Protein AF-A0A7S2TT63-F1 (afdb_monomer)

Sequence (105 aa):
VLACVSHQRLVVWYYPHVVYVDKDLLPKTQTSVDAAHFGKQSEIIDFQGSSCTIQRADGSLLSAPVSAFPLTLVQYATKNKWPQCTRLCRFANQTVLWACLAAIA

Nearest PDB structures (foldseek):
  5n4a-assembly1_A  TM=9.514E-01  e=3.602E-09  Chlamydomonas reinhardtii
  3mkq-assembly1_E  TM=4.151E-01  e=7.010E-01  Saccharomyces cerevisiae YJM789
  3mkq-assembly1_C  TM=4.211E-01  e=8.960E-01  Saccharomyces cerevisiae YJM789
  3hav-assembly2_B  TM=4.990E-01  e=1.990E+00  Enterococcus faecium
  9cez-assembly1_P  TM=2.678E-01  e=4.996E+00  Escherichia coli K-12

Foldseek 3Di:
DDWDQDPQKIKDALCPCLVVVPVVLRVLQIDIDRGPPQDPDKDFPDDDQQWTWIAHPVRDIDIDGHDNLLVVLVVCLVVVVVVVLVVSCVVVVGSNSVSSSVSSD

Solvent-accessible surface area (backbone atoms only — not comparable to full-atom values): 5987 Å² total; per-residue (Å²): 110,48,76,48,77,54,97,43,25,42,37,37,28,61,60,67,66,28,62,79,76,39,65,83,50,40,77,42,33,44,50,75,45,86,29,83,82,42,58,72,72,50,44,80,77,46,78,56,90,40,34,36,34,32,34,28,68,88,68,50,79,42,77,43,84,43,81,46,65,55,58,56,36,53,57,27,51,79,66,70,33,56,74,58,35,55,49,51,31,63,71,6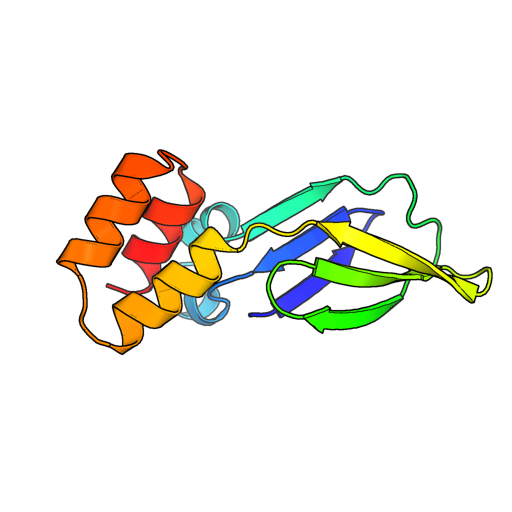9,66,43,69,42,45,48,39,44,50,64,66,73,107

Structure (mmCIF, N/CA/C/O backbone):
data_AF-A0A7S2TT63-F1
#
_entry.id   AF-A0A7S2TT63-F1
#
loop_
_atom_site.group_PDB
_atom_site.id
_atom_site.type_symbol
_atom_site.label_atom_id
_atom_site.label_alt_id
_atom_site.label_comp_id
_atom_site.label_asym_id
_atom_site.label_entity_id
_atom_site.label_seq_id
_atom_site.pdbx_PDB_ins_code
_atom_site.Cartn_x
_atom_site.Cartn_y
_atom_site.Cartn_z
_atom_site.occupancy
_atom_site.B_iso_or_equiv
_atom_site.auth_seq_id
_atom_site.auth_comp_id
_atom_site.auth_asym_id
_atom_site.auth_atom_id
_atom_site.pdbx_PDB_model_num
ATOM 1 N N . VAL A 1 1 ? -6.795 -5.964 -1.834 1.00 81.88 1 VAL A N 1
ATOM 2 C CA . VAL A 1 1 ? -5.794 -4.984 -2.314 1.00 81.88 1 VAL A CA 1
ATOM 3 C C . VAL A 1 1 ? -5.829 -4.978 -3.822 1.00 81.88 1 VAL A C 1
ATOM 5 O O . VAL A 1 1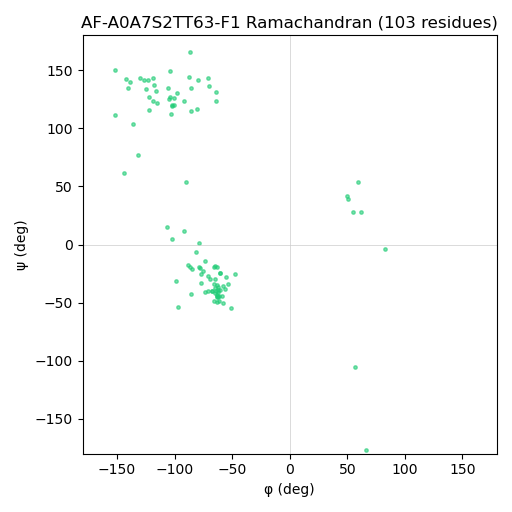 ? -6.016 -6.041 -4.398 1.00 81.88 1 VAL A O 1
ATOM 8 N N . LEU A 1 2 ? -5.703 -3.807 -4.433 1.00 86.50 2 LEU A N 1
ATOM 9 C CA . LEU A 1 2 ? -5.511 -3.654 -5.872 1.00 86.50 2 LEU A CA 1
ATOM 10 C C . LEU A 1 2 ? -4.171 -2.966 -6.108 1.00 86.50 2 LEU A C 1
ATOM 12 O O . LEU A 1 2 ? -3.796 -2.081 -5.342 1.00 86.50 2 LEU A O 1
ATOM 16 N N . ALA A 1 3 ? -3.465 -3.360 -7.157 1.00 87.25 3 ALA A N 1
ATOM 17 C CA . ALA A 1 3 ? -2.237 -2.717 -7.592 1.00 87.25 3 ALA A CA 1
ATOM 18 C C . ALA A 1 3 ? -2.336 -2.423 -9.089 1.00 87.25 3 ALA A C 1
ATOM 20 O O . ALA A 1 3 ? -2.926 -3.196 -9.840 1.00 87.25 3 ALA A O 1
ATOM 21 N N . CYS A 1 4 ? -1.787 -1.293 -9.513 1.00 87.62 4 CYS A N 1
ATOM 22 C CA . CYS A 1 4 ? -1.735 -0.887 -10.910 1.00 87.62 4 CYS A CA 1
ATOM 23 C C . CYS A 1 4 ? -0.399 -0.209 -11.185 1.00 87.62 4 CYS A C 1
ATOM 25 O O . CYS A 1 4 ? 0.098 0.553 -10.356 1.00 87.62 4 CYS A O 1
ATOM 27 N N . VAL A 1 5 ? 0.162 -0.456 -12.365 1.00 87.00 5 VAL A N 1
ATOM 28 C CA . VAL A 1 5 ? 1.292 0.314 -12.877 1.00 87.00 5 VAL A CA 1
ATOM 29 C C . VAL A 1 5 ? 0.755 1.331 -13.878 1.00 87.00 5 VAL A C 1
ATOM 31 O O . VAL A 1 5 ? 0.136 0.974 -14.875 1.00 87.00 5 VAL A O 1
ATOM 34 N N . SER A 1 6 ? 0.980 2.616 -13.613 1.00 82.81 6 SER A N 1
ATOM 35 C CA . SER A 1 6 ? 0.573 3.710 -14.497 1.00 82.81 6 SER A CA 1
ATOM 36 C C . SER A 1 6 ? 1.656 4.779 -14.532 1.00 82.81 6 SER A C 1
ATOM 38 O O . SER A 1 6 ? 2.181 5.153 -13.489 1.00 82.81 6 SER A O 1
ATOM 40 N N . HIS A 1 7 ? 2.008 5.269 -15.724 1.00 78.25 7 HIS A N 1
ATOM 41 C CA . HIS A 1 7 ? 3.014 6.328 -15.909 1.00 78.25 7 HIS A CA 1
ATOM 42 C C . HIS A 1 7 ? 4.339 6.073 -15.157 1.00 78.25 7 HIS A C 1
ATOM 44 O O . HIS A 1 7 ? 4.894 6.987 -14.558 1.00 78.25 7 HIS A O 1
ATOM 50 N N . GLN A 1 8 ? 4.842 4.829 -15.175 1.00 80.31 8 GLN A N 1
ATOM 51 C CA . GLN A 1 8 ? 6.060 4.417 -14.448 1.00 80.31 8 GLN A CA 1
ATOM 52 C C . GLN A 1 8 ? 5.957 4.565 -12.917 1.00 80.31 8 GLN A C 1
ATOM 54 O O . GLN A 1 8 ? 6.951 4.759 -12.219 1.00 80.31 8 GLN A O 1
ATOM 59 N N . ARG A 1 9 ? 4.742 4.467 -12.375 1.00 85.38 9 ARG A N 1
ATOM 60 C CA . ARG A 1 9 ? 4.472 4.430 -10.937 1.00 85.38 9 ARG A CA 1
ATOM 61 C C . ARG A 1 9 ? 3.665 3.191 -10.603 1.00 85.38 9 ARG A C 1
ATOM 63 O O . ARG A 1 9 ? 2.676 2.904 -11.275 1.00 85.38 9 ARG A O 1
ATOM 70 N N . LEU A 1 10 ? 4.067 2.487 -9.551 1.00 87.31 10 LEU A N 1
ATOM 71 C CA . LEU A 1 10 ? 3.239 1.451 -8.943 1.00 87.31 10 LEU A CA 1
ATOM 72 C C . LEU A 1 10 ? 2.310 2.125 -7.939 1.00 87.31 10 LEU A C 1
ATOM 74 O O . LEU A 1 10 ? 2.773 2.676 -6.943 1.00 87.31 10 LEU A O 1
ATOM 78 N N . VAL A 1 11 ? 1.010 2.076 -8.197 1.00 89.12 11 VAL A N 1
ATOM 79 C CA . VAL A 1 11 ? -0.024 2.539 -7.274 1.00 89.12 11 VAL A CA 1
ATOM 80 C C . VAL A 1 11 ? -0.679 1.327 -6.633 1.00 89.12 11 VAL A C 1
ATOM 82 O O . VAL A 1 11 ? -1.136 0.420 -7.325 1.00 89.12 11 VAL A O 1
ATOM 85 N N . VAL A 1 12 ? -0.721 1.312 -5.304 1.00 89.12 12 VAL A N 1
ATOM 86 C CA . VAL A 1 12 ? -1.336 0.241 -4.516 1.00 89.12 12 VAL A CA 1
ATOM 87 C C . VAL A 1 12 ? -2.472 0.822 -3.686 1.00 89.12 12 VAL A C 1
ATOM 89 O O . VAL A 1 12 ? -2.263 1.732 -2.883 1.00 89.12 12 VAL A O 1
ATOM 92 N N . TRP A 1 13 ? -3.669 0.266 -3.866 1.00 89.00 13 TRP A N 1
ATOM 93 C CA . TRP A 1 13 ? -4.858 0.547 -3.068 1.00 89.00 13 TRP A CA 1
ATOM 94 C C . TRP A 1 13 ? -5.098 -0.591 -2.087 1.00 89.00 13 TRP A C 1
ATOM 96 O O . TRP A 1 13 ? -5.466 -1.714 -2.455 1.00 89.00 13 TRP A O 1
ATOM 106 N N . TYR A 1 14 ? -4.930 -0.290 -0.806 1.00 83.44 14 TYR A N 1
ATOM 107 C CA . TYR A 1 14 ? -5.105 -1.284 0.245 1.00 83.44 14 TYR A CA 1
ATOM 108 C C . TYR A 1 14 ? -6.581 -1.569 0.535 1.00 83.44 14 TYR A C 1
ATOM 110 O O . TYR A 1 14 ? -6.938 -2.718 0.798 1.00 83.44 14 TYR A O 1
ATOM 118 N N . TYR A 1 15 ? -7.443 -0.557 0.394 1.00 84.81 15 TYR A N 1
ATOM 119 C CA . TYR A 1 15 ? -8.883 -0.667 0.615 1.00 84.81 15 TYR A CA 1
ATOM 120 C C . TYR A 1 1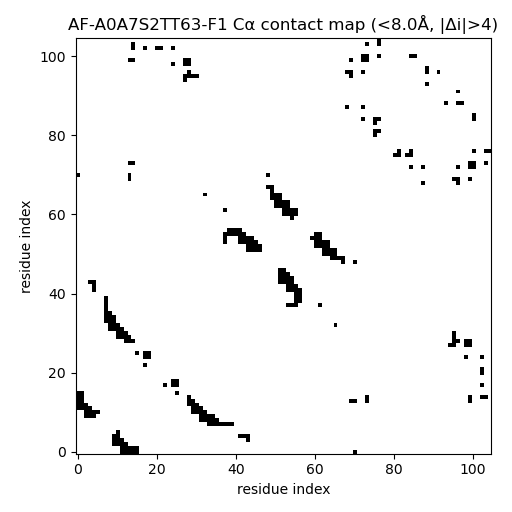5 ? -9.682 -0.053 -0.551 1.00 84.81 15 TYR A C 1
ATOM 122 O O . TYR A 1 15 ? -10.200 1.054 -0.440 1.00 84.81 15 TYR A O 1
ATOM 130 N N . PRO A 1 16 ? -9.791 -0.750 -1.697 1.00 83.44 16 PRO A N 1
ATOM 131 C CA . PRO A 1 16 ? -10.433 -0.204 -2.897 1.00 83.44 16 PRO A CA 1
ATOM 132 C C . PRO A 1 16 ? -11.939 0.044 -2.729 1.00 83.44 16 PRO A C 1
ATOM 134 O O . PRO A 1 16 ? -12.512 0.847 -3.457 1.00 83.44 16 PRO A O 1
ATOM 137 N N . HIS A 1 17 ? -12.579 -0.589 -1.739 1.00 83.75 17 HIS A N 1
ATOM 138 C CA . HIS A 1 17 ? -13.989 -0.352 -1.425 1.00 83.75 17 HIS A CA 1
ATOM 139 C C . HIS A 1 17 ? -14.262 1.093 -0.969 1.00 83.75 17 HIS A C 1
ATOM 141 O O . HIS A 1 17 ? -15.393 1.562 -1.069 1.00 83.75 17 HIS A O 1
ATOM 147 N N . VAL A 1 18 ? -13.228 1.829 -0.537 1.00 85.69 18 VAL A N 1
ATOM 148 C CA . VAL A 1 18 ? -13.347 3.243 -0.156 1.00 85.69 18 VAL A CA 1
ATOM 149 C C . VAL A 1 18 ? -13.953 4.102 -1.268 1.00 85.69 18 VAL A C 1
ATOM 151 O O . VAL A 1 18 ? -14.659 5.048 -0.958 1.00 85.69 18 VAL A O 1
ATOM 154 N N . VAL A 1 19 ? -13.785 3.737 -2.548 1.00 85.56 19 VAL A N 1
ATOM 155 C CA . VAL A 1 19 ? -14.391 4.450 -3.693 1.00 85.56 19 VAL A CA 1
ATOM 156 C C . VAL A 1 19 ? -15.911 4.596 -3.546 1.00 85.56 19 VAL A C 1
ATOM 158 O O . VAL A 1 19 ? -16.476 5.597 -3.987 1.00 85.56 19 VAL A O 1
ATOM 161 N N . TYR A 1 20 ? -16.569 3.600 -2.945 1.00 84.94 20 TYR A N 1
ATOM 162 C CA . TYR A 1 20 ? -18.019 3.580 -2.747 1.00 84.94 20 TYR A CA 1
ATOM 163 C C . TYR A 1 20 ? -18.467 4.292 -1.469 1.00 84.94 20 TYR A C 1
ATOM 165 O O . TYR A 1 20 ? -19.639 4.635 -1.355 1.00 84.94 20 TYR A O 1
ATOM 173 N N . VAL A 1 21 ? -17.553 4.493 -0.517 1.00 83.94 21 VAL A N 1
ATOM 174 C CA . VAL A 1 21 ? -17.839 5.106 0.786 1.00 83.94 21 VAL A CA 1
ATOM 175 C C . VAL A 1 21 ? -17.498 6.594 0.754 1.00 83.94 21 VAL A C 1
ATOM 177 O O . VAL A 1 21 ? -18.348 7.427 1.045 1.00 83.94 21 VAL A O 1
ATOM 180 N N . ASP A 1 22 ? -16.264 6.922 0.367 1.00 83.50 22 ASP A N 1
ATOM 181 C CA . ASP A 1 22 ? -15.723 8.276 0.359 1.00 83.50 22 ASP A CA 1
ATOM 182 C C . ASP A 1 22 ? -14.632 8.430 -0.721 1.00 83.50 22 ASP A C 1
ATOM 184 O O . ASP A 1 22 ? -13.525 7.885 -0.636 1.00 83.50 22 ASP A O 1
ATOM 188 N N . LYS A 1 23 ? -14.942 9.221 -1.754 1.00 84.31 23 LYS A N 1
ATOM 189 C CA . LYS A 1 23 ? -14.026 9.498 -2.870 1.00 84.31 23 LYS A CA 1
ATOM 190 C C . LYS A 1 23 ? -12.857 10.399 -2.470 1.00 84.31 23 LYS A C 1
ATOM 192 O O . LYS A 1 23 ? -11.787 10.277 -3.064 1.00 84.31 23 LYS A O 1
ATOM 197 N N . ASP A 1 24 ? -13.022 11.246 -1.459 1.00 85.88 24 ASP A N 1
ATOM 198 C CA . ASP A 1 24 ? -11.979 12.159 -0.982 1.00 85.88 24 ASP A CA 1
ATOM 199 C C . ASP A 1 24 ? -10.946 11.428 -0.111 1.00 85.88 24 ASP A C 1
ATOM 201 O O . ASP A 1 24 ? -9.800 11.872 0.047 1.00 85.88 24 ASP A O 1
ATOM 205 N N . LEU A 1 25 ? -11.325 10.262 0.418 1.00 84.56 25 LEU A N 1
ATOM 206 C CA . LEU A 1 25 ? -10.449 9.381 1.183 1.00 84.56 25 LEU A CA 1
ATOM 207 C C . LEU A 1 25 ? -9.616 8.442 0.289 1.00 84.56 25 LEU A C 1
ATOM 209 O O . LEU A 1 25 ? -8.537 7.999 0.692 1.00 84.56 25 LEU A O 1
ATOM 213 N N . LEU A 1 26 ? -10.047 8.196 -0.954 1.00 85.25 26 LEU A N 1
ATOM 214 C CA . LEU A 1 26 ? -9.312 7.398 -1.944 1.00 85.25 26 LEU A CA 1
ATOM 215 C C . LEU A 1 26 ? -7.844 7.839 -2.137 1.00 85.25 26 LEU A C 1
ATOM 217 O O . LEU A 1 26 ? -6.953 7.005 -1.955 1.00 85.25 26 LEU A O 1
ATOM 221 N N . PRO A 1 27 ? -7.528 9.114 -2.450 1.00 85.19 27 PRO A N 1
ATOM 222 C CA . PRO A 1 27 ? -6.140 9.530 -2.662 1.00 85.19 27 PRO A CA 1
ATOM 223 C C . PRO A 1 27 ? -5.284 9.422 -1.393 1.00 85.19 27 PRO A C 1
ATOM 225 O O . PRO A 1 27 ? -4.060 9.378 -1.483 1.00 85.19 27 PRO A O 1
ATOM 228 N N . LYS A 1 28 ? -5.908 9.357 -0.211 1.00 86.56 28 LYS A N 1
ATOM 229 C CA . LYS A 1 28 ? -5.218 9.226 1.079 1.00 86.56 28 LYS A CA 1
ATOM 230 C C . LYS A 1 28 ? -4.956 7.770 1.470 1.00 86.56 28 LYS A C 1
ATOM 232 O O . LYS A 1 28 ? -4.112 7.525 2.323 1.00 86.56 28 LYS A O 1
ATOM 237 N N . THR A 1 29 ? -5.654 6.812 0.860 1.00 86.12 29 THR A N 1
ATOM 238 C CA . THR A 1 29 ? -5.561 5.365 1.152 1.00 86.12 29 THR A CA 1
ATOM 239 C C . THR A 1 29 ? -4.733 4.587 0.127 1.00 86.12 29 THR A C 1
ATOM 241 O O . THR A 1 29 ? -4.618 3.359 0.212 1.00 86.12 29 THR A O 1
ATOM 244 N N . GLN A 1 30 ? -4.130 5.292 -0.831 1.00 87.38 30 GLN A N 1
ATOM 245 C CA . GLN A 1 30 ? -3.219 4.724 -1.815 1.00 87.38 30 GLN A CA 1
ATOM 246 C C . GLN A 1 30 ? -1.764 5.064 -1.493 1.00 87.38 30 GLN A C 1
ATOM 248 O O . GLN A 1 30 ? -1.455 6.136 -0.973 1.00 87.38 30 GLN A O 1
ATOM 253 N N . THR A 1 31 ? -0.855 4.171 -1.867 1.00 86.31 31 THR A N 1
ATOM 254 C CA . THR A 1 31 ? 0.581 4.467 -1.910 1.00 86.31 31 THR A CA 1
ATOM 255 C C . THR A 1 31 ? 1.071 4.383 -3.337 1.00 86.31 31 THR A C 1
ATOM 257 O O . THR A 1 31 ? 0.809 3.394 -4.021 1.00 86.31 31 THR A O 1
ATOM 260 N N . SER A 1 32 ? 1.815 5.398 -3.762 1.00 85.75 32 SER A N 1
ATOM 261 C CA . SER A 1 32 ? 2.553 5.383 -5.018 1.00 85.75 32 SER A CA 1
ATOM 262 C C . SER A 1 32 ? 4.035 5.178 -4.741 1.00 85.75 32 SER A C 1
ATOM 264 O O . SER A 1 32 ? 4.635 5.952 -3.995 1.00 85.75 32 SER A O 1
ATOM 266 N N . VAL A 1 33 ? 4.620 4.164 -5.364 1.00 85.19 33 VAL A N 1
ATOM 267 C CA . VAL A 1 33 ? 6.069 3.980 -5.421 1.00 85.19 33 VAL A CA 1
ATOM 268 C C . VAL A 1 33 ? 6.521 4.430 -6.800 1.00 85.19 33 VAL A C 1
ATOM 270 O O . VAL A 1 33 ? 6.055 3.908 -7.820 1.00 85.19 33 VAL A O 1
ATOM 273 N N . ASP A 1 34 ? 7.393 5.436 -6.825 1.00 80.25 34 ASP A N 1
ATOM 274 C CA . ASP A 1 34 ? 8.036 5.860 -8.059 1.00 80.25 34 ASP A CA 1
ATOM 275 C C . AS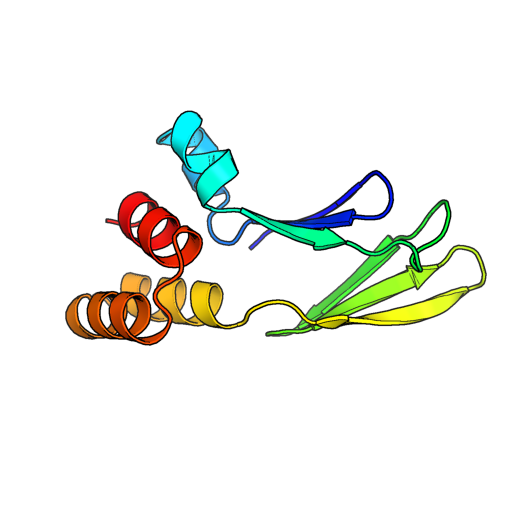P A 1 34 ? 8.904 4.729 -8.579 1.00 80.25 34 ASP A C 1
ATOM 277 O O . ASP A 1 34 ? 9.700 4.125 -7.858 1.00 80.25 34 ASP A O 1
ATOM 281 N N . ALA A 1 35 ? 8.741 4.451 -9.860 1.00 71.94 35 ALA A N 1
ATOM 282 C CA . ALA A 1 35 ? 9.422 3.353 -10.484 1.00 71.94 35 ALA A CA 1
ATOM 283 C C . ALA A 1 35 ? 9.809 3.712 -11.905 1.00 71.94 35 ALA A C 1
ATOM 285 O O . ALA A 1 35 ? 9.450 3.058 -12.887 1.00 71.94 35 ALA A O 1
ATOM 286 N N . ALA A 1 36 ? 10.644 4.747 -11.968 1.00 69.56 36 ALA A N 1
ATOM 287 C CA . ALA A 1 36 ? 11.338 5.192 -13.168 1.00 69.56 36 ALA A CA 1
ATOM 288 C C . ALA A 1 36 ? 12.015 4.030 -13.921 1.00 69.56 36 ALA A C 1
ATOM 290 O O . ALA A 1 36 ? 12.201 4.074 -15.133 1.00 69.56 36 ALA A O 1
ATOM 291 N N . HIS A 1 37 ? 12.353 2.954 -13.209 1.00 69.88 37 HIS A N 1
ATOM 292 C CA . HIS A 1 37 ? 12.972 1.768 -13.772 1.00 69.88 37 HIS A CA 1
ATOM 293 C C . HIS A 1 37 ? 12.000 0.781 -14.431 1.00 69.88 37 HIS A C 1
ATOM 295 O O . HIS A 1 37 ? 12.496 -0.172 -15.012 1.00 69.88 37 HIS A O 1
ATOM 301 N N . PHE A 1 38 ? 10.673 0.926 -14.378 1.00 73.88 38 PHE A N 1
ATOM 302 C CA . PHE A 1 38 ? 9.760 -0.066 -14.980 1.00 73.88 38 PHE A CA 1
ATOM 303 C C . PHE A 1 38 ? 9.702 -0.022 -16.510 1.00 73.88 38 PHE A C 1
ATOM 305 O O . PHE A 1 38 ? 9.235 -0.974 -17.129 1.00 73.88 38 PHE A O 1
ATOM 312 N N . GLY A 1 39 ? 10.213 1.039 -17.136 1.00 69.81 39 GLY A N 1
ATOM 313 C CA . GLY A 1 39 ? 10.187 1.175 -18.590 1.00 69.81 39 GLY A CA 1
ATOM 314 C C . GLY A 1 39 ? 8.768 1.325 -19.156 1.00 69.81 39 GLY A C 1
ATOM 315 O O . GLY A 1 39 ? 7.778 1.429 -18.429 1.00 69.81 39 GLY A O 1
ATOM 316 N N . LYS A 1 40 ? 8.672 1.391 -20.487 1.00 70.31 40 LYS A N 1
ATOM 317 C CA . L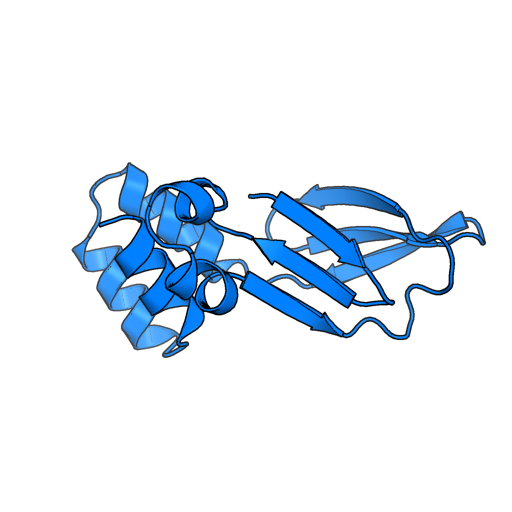YS A 1 40 ? 7.389 1.414 -21.205 1.00 70.31 40 LYS A CA 1
ATOM 318 C C . LYS A 1 40 ? 6.844 -0.021 -21.284 1.00 70.31 40 LYS A C 1
ATOM 320 O O . LYS A 1 40 ? 7.633 -0.933 -21.485 1.00 70.31 40 LYS A O 1
ATOM 325 N N . GLN A 1 41 ? 5.525 -0.194 -21.141 1.00 77.06 41 GLN A N 1
ATOM 326 C CA . GLN A 1 41 ? 4.829 -1.496 -21.206 1.00 77.06 41 GLN A CA 1
ATOM 327 C C . GLN A 1 41 ? 5.303 -2.513 -20.152 1.00 77.06 41 GLN A C 1
ATOM 329 O O . GLN A 1 41 ? 5.710 -3.623 -20.476 1.00 77.06 41 GLN A O 1
ATOM 334 N N . SER A 1 42 ? 5.282 -2.113 -18.881 1.00 84.31 42 SER A N 1
ATOM 335 C CA . SER A 1 42 ? 5.468 -3.038 -17.761 1.00 84.31 42 SER A CA 1
ATOM 336 C C . SER A 1 42 ? 4.142 -3.665 -17.338 1.00 84.31 42 SER A C 1
ATOM 338 O O . SER A 1 42 ? 3.110 -2.993 -17.329 1.00 84.31 42 SER A O 1
ATOM 340 N N . GLU A 1 43 ? 4.188 -4.931 -16.936 1.00 86.69 43 GLU A N 1
ATOM 341 C CA . GLU A 1 43 ? 3.033 -5.692 -16.460 1.00 86.69 43 GLU A CA 1
ATOM 342 C C . GLU A 1 43 ? 3.293 -6.240 -15.056 1.00 86.69 43 GLU A C 1
ATOM 344 O O . GLU A 1 43 ? 4.405 -6.645 -14.721 1.00 86.69 43 GLU A O 1
ATOM 349 N N . ILE A 1 44 ? 2.265 -6.240 -14.207 1.00 88.69 44 ILE A N 1
ATOM 350 C CA . ILE A 1 44 ? 2.344 -6.873 -12.887 1.00 88.69 44 ILE A CA 1
ATOM 351 C C . ILE A 1 44 ? 2.131 -8.371 -13.091 1.00 88.69 44 ILE A C 1
ATOM 353 O O . ILE A 1 44 ? 1.047 -8.776 -13.503 1.00 88.69 44 ILE A O 1
ATOM 357 N N . ILE A 1 45 ? 3.140 -9.182 -12.775 1.00 90.38 45 ILE A N 1
ATOM 358 C CA . ILE A 1 45 ? 3.007 -10.645 -12.815 1.00 90.38 45 ILE A CA 1
ATOM 359 C C . ILE A 1 45 ? 2.441 -11.153 -11.497 1.00 90.38 45 ILE A C 1
ATOM 361 O O . ILE A 1 45 ? 1.604 -12.050 -11.482 1.00 90.38 45 ILE A O 1
ATOM 365 N N . ASP A 1 46 ? 2.931 -10.604 -10.385 1.00 86.94 46 ASP A N 1
ATOM 366 C CA . ASP A 1 46 ? 2.633 -11.152 -9.072 1.00 86.94 46 ASP A CA 1
ATOM 367 C C . ASP A 1 46 ? 2.668 -10.086 -7.976 1.00 86.94 46 ASP A C 1
ATOM 369 O O . ASP A 1 46 ? 3.420 -9.112 -8.038 1.00 86.94 46 ASP A O 1
ATOM 373 N N . PHE A 1 47 ? 1.857 -10.292 -6.946 1.00 87.19 47 PHE A N 1
ATOM 374 C CA . PHE A 1 47 ? 1.801 -9.446 -5.764 1.00 87.19 47 PHE A CA 1
ATOM 375 C C . PHE A 1 47 ? 1.737 -10.333 -4.523 1.00 87.19 47 PHE A C 1
ATOM 377 O O . PHE A 1 47 ? 0.684 -10.871 -4.175 1.00 87.19 47 PHE A O 1
ATOM 384 N N . GLN A 1 48 ? 2.864 -10.452 -3.821 1.00 84.31 48 GLN A N 1
ATOM 385 C CA . GLN A 1 48 ? 2.976 -11.273 -2.621 1.00 84.31 48 GLN A CA 1
ATOM 386 C C . GLN A 1 48 ? 3.427 -10.436 -1.432 1.00 84.31 48 GLN A C 1
ATOM 388 O O . GLN A 1 48 ? 4.545 -9.920 -1.386 1.00 84.31 48 GLN A O 1
ATOM 393 N N . GLY A 1 49 ? 2.541 -10.332 -0.440 1.00 81.56 49 GLY A N 1
ATOM 394 C CA . GLY A 1 49 ? 2.817 -9.668 0.830 1.00 81.56 49 GLY A CA 1
ATOM 395 C C . GLY A 1 49 ? 3.266 -8.219 0.646 1.00 81.56 49 GLY A C 1
ATOM 396 O O . GLY A 1 49 ? 2.453 -7.340 0.376 1.00 81.56 49 GLY A O 1
ATOM 397 N N . SER A 1 50 ? 4.562 -7.981 0.834 1.00 84.81 50 SER A N 1
ATOM 398 C CA . SER A 1 50 ? 5.206 -6.664 0.788 1.00 84.81 50 SER A CA 1
ATOM 399 C C . SER A 1 50 ? 6.041 -6.432 -0.472 1.00 84.81 50 SER A C 1
ATOM 401 O O . SER A 1 50 ? 6.887 -5.540 -0.493 1.00 84.81 50 SER A O 1
ATOM 403 N N . SER A 1 51 ? 5.864 -7.250 -1.507 1.00 86.94 51 SER A N 1
ATOM 404 C CA . SER A 1 51 ? 6.597 -7.128 -2.766 1.00 86.94 51 SER A CA 1
ATOM 405 C C . SER A 1 51 ? 5.688 -7.355 -3.965 1.00 86.94 51 SER A C 1
ATOM 407 O O . SER A 1 51 ? 4.838 -8.245 -3.963 1.00 86.94 51 SER A O 1
ATOM 409 N N . CYS A 1 52 ? 5.893 -6.544 -4.996 1.00 88.50 52 CYS A N 1
ATOM 410 C CA . CYS A 1 52 ? 5.204 -6.639 -6.273 1.00 88.50 52 CYS A CA 1
ATOM 411 C C . CYS A 1 52 ? 6.226 -6.983 -7.356 1.00 88.50 52 CYS A C 1
ATOM 413 O O . CYS A 1 52 ? 7.188 -6.239 -7.549 1.00 88.50 52 CYS A O 1
ATOM 415 N N . THR A 1 53 ? 6.013 -8.091 -8.058 1.00 89.44 53 THR A N 1
ATOM 416 C CA . THR A 1 53 ? 6.860 -8.536 -9.164 1.00 89.44 53 THR A CA 1
ATOM 417 C C . THR A 1 53 ? 6.307 -7.995 -10.472 1.00 89.44 53 THR A C 1
ATOM 419 O O . THR A 1 53 ? 5.149 -8.226 -10.824 1.00 89.44 53 THR A O 1
ATOM 422 N N . ILE A 1 54 ? 7.143 -7.265 -11.196 1.00 89.12 54 ILE A N 1
ATOM 423 C CA . ILE A 1 54 ? 6.786 -6.550 -12.415 1.00 89.12 54 ILE A CA 1
ATOM 424 C C . ILE A 1 54 ? 7.683 -7.044 -13.541 1.00 89.12 54 ILE A C 1
ATOM 426 O O . ILE A 1 54 ? 8.907 -7.037 -13.408 1.00 89.12 54 ILE A O 1
ATOM 430 N N . GLN A 1 55 ? 7.076 -7.458 -14.649 1.00 88.94 55 GLN A N 1
ATOM 431 C CA . GLN A 1 55 ? 7.785 -7.716 -15.891 1.00 88.94 55 GLN A CA 1
ATOM 432 C C . GLN A 1 55 ? 7.929 -6.425 -16.669 1.00 88.94 55 GLN A C 1
ATOM 434 O O . GLN A 1 55 ? 6.972 -5.671 -16.837 1.00 88.94 55 GLN A O 1
ATOM 439 N N . ARG A 1 56 ? 9.121 -6.185 -17.188 1.00 86.25 56 ARG A N 1
ATOM 440 C CA . ARG A 1 56 ? 9.353 -5.161 -18.199 1.00 86.25 56 ARG A CA 1
ATOM 441 C C . ARG A 1 56 ? 9.096 -5.709 -19.604 1.00 86.25 56 ARG A C 1
ATOM 443 O O . ARG A 1 56 ? 9.118 -6.917 -19.824 1.00 86.25 56 ARG A O 1
ATOM 450 N N . ALA A 1 57 ? 8.983 -4.806 -20.576 1.00 84.31 57 ALA A N 1
ATOM 451 C CA . ALA A 1 57 ? 8.879 -5.155 -21.995 1.00 84.31 57 ALA A CA 1
ATOM 452 C C . ALA A 1 57 ? 10.088 -5.939 -22.545 1.00 84.31 57 ALA A C 1
ATOM 454 O O . ALA A 1 57 ? 9.950 -6.667 -23.521 1.00 84.31 57 ALA A O 1
ATOM 455 N N . ASP A 1 58 ? 11.267 -5.811 -21.925 1.00 83.50 58 ASP A N 1
ATOM 456 C CA . ASP A 1 58 ? 12.464 -6.597 -22.265 1.00 83.50 58 ASP A CA 1
ATOM 457 C C . ASP A 1 58 ? 12.441 -8.022 -21.672 1.00 83.50 58 ASP A C 1
ATOM 459 O O . ASP A 1 58 ? 13.389 -8.785 -21.846 1.00 83.50 58 ASP A O 1
ATOM 463 N N . GLY A 1 59 ? 11.370 -8.386 -20.958 1.00 84.31 59 GLY A N 1
ATOM 464 C CA . GLY A 1 59 ? 11.208 -9.667 -20.278 1.00 84.31 59 GLY A CA 1
ATOM 465 C C . GLY A 1 59 ? 11.875 -9.740 -18.902 1.00 84.31 59 GLY A C 1
ATOM 466 O O . GLY A 1 59 ? 11.699 -10.744 -18.210 1.00 84.31 59 GLY A O 1
ATOM 467 N N . SER A 1 60 ? 12.605 -8.703 -18.472 1.00 87.25 60 SER A N 1
ATOM 468 C CA . SER A 1 60 ? 13.254 -8.684 -17.159 1.00 87.25 60 SER A CA 1
ATOM 469 C C . SER A 1 60 ? 12.242 -8.542 -16.020 1.00 87.25 60 SER A C 1
ATOM 471 O O . SER A 1 60 ? 11.237 -7.836 -16.131 1.00 87.25 60 SER A O 1
ATOM 473 N N . LEU A 1 61 ? 12.518 -9.227 -14.908 1.00 88.44 61 LEU A N 1
ATOM 474 C CA . LEU A 1 61 ? 11.693 -9.203 -13.704 1.00 88.44 61 LEU A CA 1
ATOM 475 C C . LEU A 1 61 ? 12.265 -8.217 -12.691 1.00 88.44 61 LEU A C 1
ATOM 477 O O . LEU A 1 61 ? 13.443 -8.272 -12.339 1.00 88.4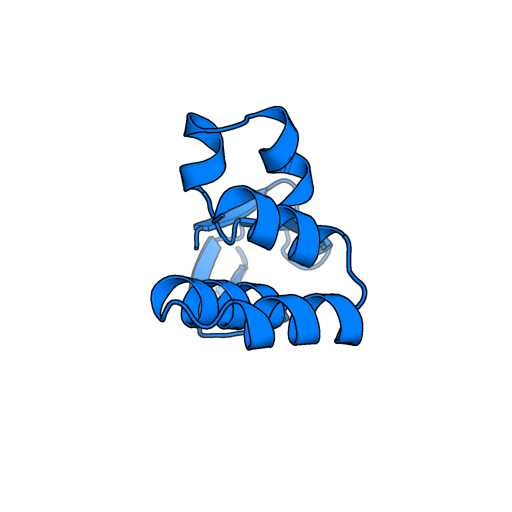4 61 LEU A O 1
ATOM 481 N N . LEU A 1 62 ? 11.407 -7.344 -12.182 1.00 87.00 62 LEU A N 1
ATOM 482 C CA . LEU A 1 62 ? 11.715 -6.414 -11.110 1.00 87.00 62 LEU A CA 1
ATOM 483 C C . LEU A 1 62 ? 10.838 -6.693 -9.902 1.00 87.00 62 LEU A C 1
ATOM 485 O O . LEU A 1 62 ? 9.631 -6.855 -10.034 1.00 87.00 62 LEU A O 1
ATOM 489 N N . SER A 1 63 ? 11.435 -6.666 -8.715 1.00 86.94 63 SER A N 1
ATOM 490 C CA . SER A 1 63 ? 10.689 -6.687 -7.460 1.00 86.94 63 SER A CA 1
ATO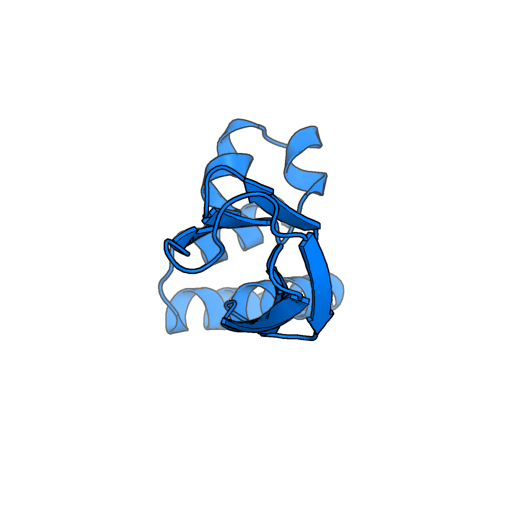M 491 C C . SER A 1 63 ? 10.644 -5.282 -6.875 1.00 86.94 63 SER A C 1
ATOM 493 O O . SER A 1 63 ? 11.682 -4.679 -6.599 1.00 86.94 63 SER A O 1
ATOM 495 N N . ALA A 1 64 ? 9.438 -4.745 -6.721 1.00 85.56 64 ALA A N 1
ATOM 496 C CA . ALA A 1 64 ? 9.192 -3.449 -6.114 1.00 85.56 64 ALA A CA 1
ATOM 497 C C . ALA A 1 64 ? 8.725 -3.635 -4.663 1.00 85.56 64 ALA A C 1
ATOM 499 O O . ALA A 1 64 ? 7.745 -4.355 -4.431 1.00 85.56 64 ALA A O 1
ATOM 500 N N . PRO A 1 65 ? 9.384 -2.997 -3.678 1.00 83.88 65 PRO A N 1
ATOM 501 C CA . PRO A 1 65 ? 8.947 -3.067 -2.295 1.00 83.88 65 PRO A CA 1
ATOM 502 C C . PRO A 1 65 ? 7.648 -2.279 -2.113 1.00 83.88 65 PRO A C 1
ATOM 504 O O . PRO A 1 65 ? 7.499 -1.156 -2.593 1.00 83.88 65 PRO A O 1
ATOM 507 N N . VAL A 1 66 ? 6.713 -2.868 -1.379 1.00 85.50 66 VAL A N 1
ATOM 508 C CA . VAL A 1 66 ? 5.423 -2.274 -1.031 1.00 85.50 66 VAL A CA 1
ATOM 509 C C . VAL A 1 66 ? 5.262 -2.334 0.482 1.00 85.50 66 VAL A C 1
ATOM 511 O O . VAL A 1 66 ? 5.648 -3.304 1.132 1.00 85.50 66 VAL A O 1
ATOM 514 N N . SER A 1 67 ? 4.680 -1.291 1.073 1.00 82.75 67 SER A N 1
ATOM 515 C CA . SER A 1 67 ? 4.463 -1.265 2.518 1.00 82.75 67 SER A CA 1
ATOM 516 C C . SER A 1 67 ? 3.494 -2.372 2.945 1.00 82.75 67 SER A C 1
ATOM 518 O O . SER A 1 67 ? 2.360 -2.437 2.465 1.00 82.75 67 SER A O 1
ATOM 520 N N . ALA A 1 68 ? 3.939 -3.225 3.872 1.00 83.62 68 ALA A N 1
ATOM 521 C CA . ALA A 1 68 ? 3.131 -4.291 4.465 1.00 83.62 68 ALA A CA 1
ATOM 522 C C . ALA A 1 68 ? 2.176 -3.779 5.555 1.00 83.62 68 ALA A C 1
ATOM 524 O O . ALA A 1 68 ? 1.213 -4.454 5.911 1.00 83.62 68 ALA A O 1
ATOM 525 N N . PHE A 1 69 ? 2.439 -2.594 6.119 1.00 85.75 69 PHE A N 1
ATOM 526 C CA . PHE A 1 69 ? 1.694 -2.094 7.276 1.00 85.75 69 PHE A CA 1
ATOM 527 C C . PHE A 1 69 ? 0.186 -1.961 7.022 1.00 85.75 69 PHE A C 1
ATOM 529 O O . PHE A 1 69 ? -0.587 -2.406 7.875 1.00 85.75 69 PHE A O 1
ATOM 536 N N . PRO A 1 70 ? -0.274 -1.424 5.874 1.00 85.00 70 PRO A N 1
ATOM 537 C CA . PRO A 1 70 ? -1.705 -1.290 5.628 1.00 85.00 70 PRO A CA 1
ATOM 538 C C . PRO A 1 70 ? -2.402 -2.642 5.414 1.00 85.00 70 PRO A C 1
ATOM 540 O O . PRO A 1 70 ? -3.560 -2.793 5.793 1.00 85.00 70 PRO A O 1
ATOM 543 N N . LEU A 1 71 ? -1.701 -3.652 4.883 1.00 84.50 71 LEU A N 1
ATOM 544 C CA . LEU A 1 71 ? -2.219 -5.024 4.783 1.00 84.50 71 LEU A CA 1
ATOM 545 C C . LEU A 1 71 ? -2.487 -5.614 6.169 1.00 84.50 71 LEU A C 1
ATOM 547 O O . LEU A 1 71 ? -3.581 -6.114 6.437 1.00 84.50 71 LEU A O 1
ATOM 551 N N . THR A 1 72 ? -1.509 -5.510 7.069 1.00 88.00 72 THR A N 1
ATOM 552 C CA . THR A 1 72 ? -1.641 -5.982 8.452 1.00 88.00 72 THR A CA 1
ATOM 553 C C . THR A 1 72 ? -2.743 -5.225 9.197 1.00 88.00 72 THR A C 1
ATOM 555 O O . THR A 1 72 ? -3.484 -5.819 9.979 1.00 88.00 72 THR A O 1
ATOM 558 N N . LEU A 1 73 ? -2.906 -3.926 8.926 1.00 89.44 73 LEU A N 1
ATOM 559 C CA . LEU A 1 73 ? -3.980 -3.111 9.493 1.00 89.44 73 LEU A CA 1
ATOM 560 C C . LEU A 1 73 ? -5.362 -3.639 9.091 1.00 89.44 73 LEU A C 1
ATOM 562 O O . LEU A 1 73 ? -6.201 -3.857 9.964 1.00 89.44 73 LEU A O 1
ATOM 566 N N . VAL A 1 74 ? -5.585 -3.911 7.802 1.00 86.00 74 VAL A N 1
ATOM 567 C CA . VAL A 1 74 ? -6.848 -4.489 7.305 1.00 86.00 74 VAL A CA 1
ATOM 568 C C . VAL A 1 74 ? -7.114 -5.859 7.947 1.00 86.00 74 VAL A C 1
ATOM 570 O O . VAL A 1 74 ? -8.240 -6.159 8.346 1.00 86.00 74 VAL A O 1
ATOM 573 N N . GLN A 1 75 ? -6.080 -6.686 8.126 1.00 87.94 75 GLN A N 1
ATOM 574 C CA . GLN A 1 75 ? -6.205 -7.978 8.815 1.00 87.94 75 GLN A CA 1
ATOM 575 C C . GLN A 1 75 ? -6.567 -7.845 10.303 1.00 87.94 75 GLN A C 1
ATOM 577 O O . GLN A 1 75 ? -7.273 -8.695 10.845 1.00 87.94 75 GLN A O 1
ATOM 582 N N . TYR A 1 76 ? -6.087 -6.809 10.994 1.00 90.50 76 TYR A N 1
ATOM 583 C CA . TYR A 1 76 ? -6.505 -6.543 12.370 1.00 90.50 76 TYR A CA 1
ATOM 584 C C . TYR A 1 76 ? -7.929 -5.991 12.435 1.00 90.50 76 TYR A C 1
ATOM 586 O O . TYR A 1 76 ? -8.703 -6.434 13.283 1.00 90.50 76 TYR A O 1
ATOM 594 N N . ALA A 1 77 ? -8.301 -5.099 11.519 1.00 88.56 77 ALA A N 1
ATOM 595 C CA . ALA A 1 77 ? -9.640 -4.526 11.470 1.00 88.56 77 ALA A CA 1
ATOM 596 C C . ALA A 1 77 ? -10.710 -5.598 11.195 1.00 88.56 77 ALA A C 1
ATOM 598 O O . ALA A 1 77 ? -11.681 -5.697 11.936 1.00 88.56 77 ALA A O 1
ATOM 599 N N . THR A 1 78 ? -10.470 -6.503 10.238 1.00 86.75 78 THR A N 1
ATOM 600 C CA . THR A 1 78 ? -11.355 -7.659 9.962 1.00 86.75 78 THR A CA 1
ATOM 601 C C . THR A 1 78 ? -11.506 -8.615 11.151 1.00 86.75 78 THR A C 1
ATOM 603 O O . THR A 1 78 ? -12.519 -9.295 11.274 1.00 86.75 78 THR A O 1
ATOM 606 N N . LYS A 1 79 ? -10.526 -8.651 12.064 1.00 91.75 79 LYS A N 1
ATOM 607 C CA . LYS A 1 79 ? -10.571 -9.422 13.319 1.00 91.75 79 LYS A CA 1
ATOM 608 C C . LYS A 1 79 ? -11.121 -8.617 14.507 1.00 91.75 79 LYS A C 1
ATOM 610 O O . LYS A 1 79 ? -10.965 -9.063 15.643 1.00 91.75 79 LYS A O 1
ATOM 615 N N . ASN A 1 80 ? -11.707 -7.437 14.279 1.00 89.94 80 ASN A N 1
ATOM 616 C CA . ASN A 1 80 ? -12.192 -6.505 15.308 1.00 89.94 80 ASN A CA 1
ATOM 617 C C . ASN A 1 80 ? -11.127 -6.098 16.348 1.00 89.94 80 ASN A C 1
ATOM 619 O O . ASN A 1 80 ? -11.428 -5.749 17.490 1.00 89.94 80 ASN A O 1
ATOM 623 N N . LYS A 1 81 ? -9.850 -6.118 15.955 1.00 93.12 81 LYS A N 1
ATOM 624 C CA . LYS A 1 81 ? -8.691 -5.789 16.798 1.00 93.12 81 LYS A CA 1
ATOM 625 C C . LYS A 1 81 ? -8.338 -4.295 16.727 1.00 93.12 81 LYS A C 1
ATOM 627 O O . LYS A 1 81 ? -7.200 -3.913 16.456 1.00 93.12 81 LYS A O 1
ATOM 632 N N . TRP A 1 82 ? -9.320 -3.431 16.992 1.00 91.19 82 TRP A N 1
ATOM 633 C CA . TRP A 1 82 ? -9.189 -1.966 16.911 1.00 91.19 82 TRP A CA 1
ATOM 634 C C . TRP A 1 82 ? -8.064 -1.359 17.777 1.00 91.19 82 TRP A C 1
ATOM 636 O O . TRP A 1 82 ? -7.358 -0.462 17.297 1.00 91.19 82 TRP A O 1
ATOM 646 N N . PRO A 1 83 ? -7.800 -1.842 19.011 1.00 92.88 83 PRO A N 1
ATOM 647 C CA . PRO A 1 83 ? -6.673 -1.350 19.805 1.00 92.88 83 PRO A CA 1
ATOM 648 C C . PRO A 1 83 ? -5.312 -1.633 19.153 1.00 92.88 83 PRO A C 1
ATOM 650 O O . PRO A 1 83 ? -4.393 -0.821 19.254 1.00 92.88 83 PRO A O 1
ATOM 653 N N . GLN A 1 84 ? -5.164 -2.767 18.458 1.00 92.12 84 GLN A N 1
ATOM 654 C CA . GLN A 1 84 ? -3.947 -3.078 17.707 1.00 92.12 84 GLN A CA 1
ATOM 655 C C . GLN A 1 84 ? -3.815 -2.190 16.465 1.00 92.12 84 GLN A C 1
ATOM 657 O O . GLN A 1 84 ? -2.717 -1.702 16.198 1.00 92.12 84 GLN A O 1
ATOM 662 N N . CYS A 1 85 ? -4.914 -1.918 15.752 1.00 91.31 85 CYS A N 1
ATOM 663 C CA . CYS A 1 85 ? -4.917 -1.011 14.600 1.00 91.31 85 CYS A CA 1
ATOM 664 C C . CYS A 1 85 ? -4.431 0.393 14.989 1.00 91.31 85 CYS A C 1
ATOM 666 O O . CYS A 1 85 ? -3.506 0.923 14.383 1.00 91.31 85 CYS A O 1
ATOM 668 N N . THR A 1 86 ? -4.998 0.973 16.051 1.00 91.50 86 THR A N 1
ATOM 669 C CA . THR A 1 86 ? -4.619 2.319 16.518 1.00 91.50 86 THR A CA 1
ATOM 670 C C . THR A 1 86 ? -3.176 2.384 17.023 1.00 91.50 86 THR A C 1
ATOM 672 O O . THR A 1 86 ? -2.477 3.361 16.752 1.00 91.50 86 THR A O 1
ATOM 675 N N . ARG A 1 87 ? -2.685 1.336 17.702 1.00 93.25 87 ARG A N 1
ATOM 676 C CA . ARG A 1 87 ? -1.265 1.214 18.077 1.00 93.25 87 ARG A CA 1
ATOM 677 C C . ARG A 1 87 ? -0.353 1.172 16.853 1.00 93.25 87 ARG A C 1
ATOM 679 O O . ARG A 1 87 ? 0.653 1.873 16.846 1.00 93.25 87 ARG A O 1
ATOM 686 N N . LEU A 1 88 ? -0.718 0.405 15.826 1.00 90.88 88 LEU A 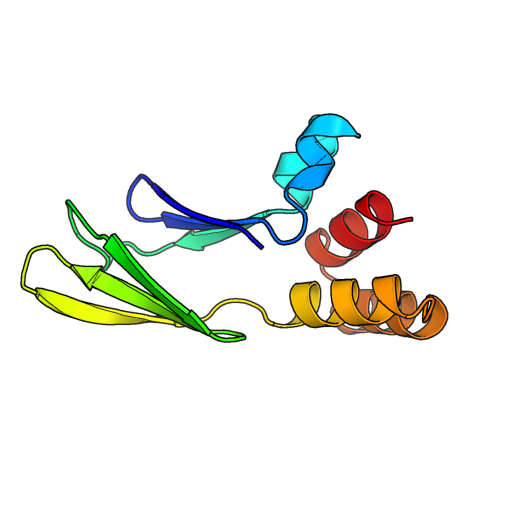N 1
ATOM 687 C CA . LEU A 1 88 ? 0.039 0.325 14.577 1.00 90.88 88 LEU A CA 1
ATOM 688 C C . LEU A 1 88 ? 0.093 1.686 13.867 1.00 90.88 88 LEU A C 1
ATOM 690 O O . LEU A 1 88 ? 1.171 2.118 13.465 1.00 90.88 88 LEU A O 1
ATOM 694 N N . CYS A 1 89 ? -1.039 2.393 13.780 1.00 91.19 89 CYS A N 1
ATOM 695 C CA . CYS A 1 89 ? -1.096 3.732 13.188 1.00 91.19 89 CYS A CA 1
ATOM 696 C C . CYS A 1 89 ? -0.234 4.746 13.949 1.00 91.19 89 CYS A C 1
ATOM 698 O O . CYS A 1 89 ? 0.456 5.546 13.323 1.00 91.19 89 CYS A O 1
ATOM 700 N N . ARG A 1 90 ? -0.236 4.704 15.289 1.00 91.94 90 ARG A N 1
ATOM 701 C CA . ARG A 1 90 ? 0.624 5.565 16.121 1.00 91.94 90 ARG A CA 1
ATOM 702 C C . ARG A 1 90 ? 2.105 5.229 15.975 1.00 91.94 90 ARG A C 1
ATOM 704 O O . ARG A 1 90 ? 2.917 6.141 15.926 1.00 91.94 90 ARG A O 1
ATOM 711 N N . PHE A 1 91 ? 2.446 3.943 15.904 1.00 91.56 91 PHE A N 1
ATOM 712 C CA . PHE A 1 91 ? 3.829 3.486 15.767 1.00 91.56 91 PHE A CA 1
ATOM 713 C C . PHE A 1 91 ? 4.441 3.902 14.426 1.00 91.56 91 PHE A C 1
ATOM 715 O O . PHE A 1 91 ? 5.531 4.458 14.392 1.00 91.56 91 PHE A O 1
ATOM 722 N N . ALA A 1 92 ? 3.732 3.654 13.323 1.00 87.81 92 ALA A N 1
ATOM 723 C CA . ALA A 1 92 ? 4.216 4.004 11.992 1.00 87.81 92 ALA A CA 1
ATOM 724 C C . ALA A 1 92 ? 4.071 5.504 11.684 1.00 87.81 92 ALA A C 1
ATOM 726 O O . ALA A 1 92 ? 4.813 6.028 10.859 1.00 87.81 92 ALA A O 1
ATOM 727 N N . ASN A 1 93 ? 3.118 6.184 12.332 1.00 87.69 93 ASN A N 1
ATOM 728 C CA . ASN A 1 93 ? 2.841 7.615 12.197 1.00 87.69 93 ASN A CA 1
ATOM 729 C C . ASN A 1 93 ? 2.687 8.091 10.737 1.00 87.69 93 ASN A C 1
ATOM 731 O O . ASN A 1 93 ? 3.148 9.164 10.356 1.00 87.69 93 ASN A O 1
ATOM 735 N N . GLN A 1 94 ? 2.042 7.271 9.902 1.00 86.50 94 GLN A N 1
ATOM 736 C CA . GLN A 1 94 ? 1.794 7.570 8.490 1.00 86.50 94 GLN A CA 1
ATOM 737 C C . GLN A 1 94 ? 0.330 7.934 8.263 1.00 86.50 94 GLN A C 1
ATOM 739 O O . GLN A 1 94 ? -0.574 7.214 8.693 1.00 86.50 94 GLN A O 1
ATOM 744 N N . THR A 1 95 ? 0.088 9.002 7.504 1.00 86.31 95 THR A N 1
ATOM 745 C CA . THR A 1 95 ? -1.262 9.467 7.152 1.00 86.31 95 THR A CA 1
ATOM 746 C C . THR A 1 95 ? -2.073 8.397 6.425 1.00 86.31 95 THR A C 1
ATOM 748 O O . THR A 1 95 ? -3.265 8.260 6.681 1.00 86.31 95 THR A O 1
ATOM 751 N N . VAL A 1 96 ? -1.422 7.587 5.584 1.00 86.50 96 VAL A N 1
ATOM 752 C CA . VAL A 1 96 ? -2.083 6.512 4.830 1.00 86.50 96 VAL A CA 1
ATOM 753 C C . VAL A 1 96 ? -2.692 5.460 5.755 1.00 86.50 96 VAL A C 1
ATOM 755 O O . VAL A 1 96 ? -3.802 5.000 5.514 1.00 86.50 96 VAL A O 1
ATOM 758 N N . LEU A 1 97 ? -2.015 5.101 6.849 1.00 89.06 97 LEU A N 1
ATOM 759 C CA . LEU A 1 97 ? -2.541 4.115 7.799 1.00 89.06 97 LEU A CA 1
ATOM 760 C C . LEU A 1 97 ? -3.767 4.642 8.541 1.00 89.06 97 LEU A C 1
ATOM 762 O O . LEU A 1 97 ? -4.738 3.910 8.713 1.00 89.06 97 LEU A O 1
ATOM 766 N N . TRP A 1 98 ? -3.746 5.916 8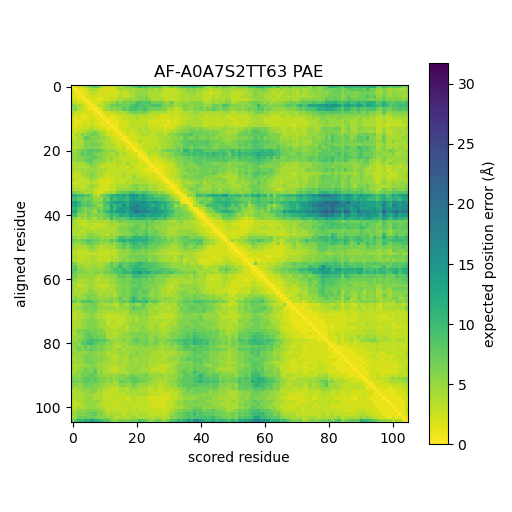.932 1.00 89.88 98 TRP A N 1
ATOM 767 C CA . TRP A 1 98 ? -4.903 6.572 9.537 1.00 89.88 98 TRP A CA 1
ATOM 768 C C . TRP A 1 98 ? -6.073 6.691 8.565 1.00 89.88 98 TRP A C 1
ATOM 770 O O . TRP A 1 98 ? -7.202 6.411 8.952 1.00 89.88 98 TRP A O 1
ATOM 780 N N . ALA A 1 99 ? -5.805 7.036 7.305 1.00 88.56 99 ALA A N 1
ATOM 781 C CA . ALA A 1 99 ? -6.826 7.080 6.267 1.00 88.56 99 ALA A CA 1
ATOM 782 C C . ALA A 1 99 ? -7.431 5.692 6.010 1.00 88.56 99 ALA A C 1
ATOM 784 O O . ALA A 1 99 ? -8.647 5.562 5.934 1.00 88.56 99 ALA A O 1
ATOM 785 N N . CYS A 1 100 ? -6.605 4.642 5.944 1.00 87.75 100 CYS A N 1
ATOM 786 C CA . CYS A 1 100 ? -7.084 3.267 5.801 1.00 87.75 100 CYS A CA 1
ATOM 787 C C . CYS A 1 100 ? -7.910 2.833 7.015 1.00 87.75 100 CYS A C 1
ATOM 789 O O . CYS A 1 100 ? -8.934 2.187 6.843 1.00 87.75 100 CYS A O 1
ATOM 791 N N . LEU A 1 101 ? -7.504 3.201 8.234 1.00 88.88 101 LEU A N 1
ATOM 792 C CA . LEU A 1 101 ? -8.275 2.913 9.444 1.00 88.88 101 LEU A CA 1
ATOM 793 C C . LEU A 1 101 ? -9.636 3.618 9.421 1.00 88.88 101 LEU A C 1
ATOM 795 O O . LEU A 1 101 ? -10.638 2.978 9.711 1.00 88.88 101 LEU A O 1
ATOM 799 N N . ALA A 1 102 ? -9.669 4.895 9.034 1.00 88.00 102 ALA A N 1
ATOM 800 C CA . ALA A 1 102 ? -10.903 5.667 8.893 1.00 88.00 102 ALA A CA 1
ATOM 801 C C . ALA A 1 102 ? -11.824 5.132 7.785 1.00 88.00 102 ALA A C 1
ATOM 803 O O . ALA A 1 102 ? -13.030 5.267 7.892 1.00 88.00 102 ALA A O 1
ATOM 804 N N . ALA A 1 103 ? -11.269 4.516 6.737 1.00 86.00 103 ALA A N 1
ATOM 805 C CA . ALA A 1 103 ? -12.055 3.911 5.663 1.00 86.00 103 ALA A CA 1
ATOM 806 C C . ALA A 1 103 ? -12.713 2.576 6.059 1.00 86.00 103 ALA A C 1
ATOM 808 O O . ALA A 1 103 ? -13.644 2.133 5.386 1.00 86.00 103 ALA A O 1
ATOM 809 N N . ILE A 1 104 ? -12.174 1.894 7.076 1.00 84.19 104 ILE A N 1
ATOM 810 C CA . ILE A 1 104 ? -12.638 0.569 7.516 1.00 84.19 104 ILE A CA 1
ATOM 811 C C . ILE A 1 104 ? -13.572 0.666 8.731 1.00 84.19 104 ILE A C 1
ATOM 813 O O . ILE A 1 104 ? -14.417 -0.212 8.902 1.00 84.19 104 ILE A O 1
ATOM 817 N N . ALA A 1 105 ? -13.365 1.667 9.590 1.00 81.44 105 ALA A N 1
ATOM 818 C CA . ALA A 1 105 ? -14.201 1.947 10.757 1.00 81.44 105 ALA A CA 1
ATOM 819 C C . ALA A 1 105 ? -15.561 2.524 10.344 1.00 81.44 105 ALA A C 1
ATOM 821 O O . ALA A 1 105 ? -16.558 2.131 10.989 1.00 81.44 105 ALA A O 1
#

Radius of gyration: 14.65 Å; Cα contacts (8 Å, |Δi|>4): 169; chains: 1; bounding box: 31×23×42 Å

Secondary structure (DSSP, 8-state):
-EEEEETTEEEEES-TTHHHH-TTTGGGSEEEEE-GGG-SS-EEEEEETTEEEEE-TTS-EEEEE--SHHHHHHHHHHTT-HHHHHHHHHHH--HHHHHHHHHH-

Organism: NCBI:txid641309

pLDDT: mean 85.78, std 4.77, range [69.56, 93.25]

Mean predicted aligned error: 5.43 Å

InterPro domains:
  IPR056456 IFT80, second beta-propeller domain [PF23335] (1-68)